Protein AF-A0A358B1N2-F1 (afdb_monomer)

Sequence (108 aa):
RDPIARNGDALGGTMFAVARFEADFPIGLPEEYGINGGIFADFGSVWKLDWPAGYDPVDDDFHLRSSIGISLFWDTPIGPLRFNFAKALAKEDYDREQVFDLTVSTTF

Nearest PDB structures (foldseek):
  7tt1-assembly1_A  TM=8.211E-01  e=6.406E-05  Escherichia coli
  7tt3-assembly1_A  TM=8.213E-01  e=7.136E-05  Escherichia coli
  7ye6-assembly1_A  TM=8.179E-01  e=1.224E-04  Escherichia coli K-12
  7tsz-assembly1_A  TM=8.267E-01  e=2.900E-04  Escherichia coli
  4c4v-assembly1_A  TM=8.323E-01  e=4.008E-04  Escherichia coli

Radius of gyration: 18.27 Å; Cα contacts (8 Å, |Δi|>4): 212; chains: 1; bounding box: 46×26×46 Å

Secondary structure (DSSP, 8-state):
--SSSTT------SEEEEEEEEEEEE-SS-GGG-EEEEEEEEEEEEE--SS--TTS----S---EEEEEEEEEEEETTEEEEEEEEEEEE--TT-----EEEEE----

Structure (mmCIF, N/CA/C/O backbone):
data_AF-A0A358B1N2-F1
#
_entry.id   AF-A0A358B1N2-F1
#
loop_
_atom_site.group_PDB
_atom_site.id
_atom_site.type_symbol
_atom_site.label_atom_id
_atom_site.label_alt_id
_atom_site.label_comp_id
_atom_site.label_asym_id
_atom_site.label_entity_id
_atom_site.label_seq_id
_atom_site.pdbx_PDB_ins_code
_atom_site.Cartn_x
_atom_site.Cartn_y
_atom_site.Cartn_z
_atom_site.occupancy
_atom_site.B_iso_or_equiv
_atom_site.auth_seq_id
_atom_site.auth_comp_id
_atom_site.auth_asym_id
_atom_site.auth_atom_id
_atom_site.pdbx_PDB_model_num
ATOM 1 N N . ARG A 1 1 ? 13.907 -3.874 -16.011 1.00 62.16 1 ARG A N 1
ATOM 2 C CA . ARG A 1 1 ? 14.279 -5.251 -15.544 1.00 62.16 1 ARG A CA 1
ATOM 3 C C . ARG A 1 1 ? 15.190 -5.907 -16.586 1.00 62.16 1 ARG A C 1
ATOM 5 O O . ARG A 1 1 ? 15.158 -5.442 -17.714 1.00 62.16 1 ARG A O 1
ATOM 12 N N . ASP A 1 2 ? 15.969 -6.946 -16.245 1.00 52.34 2 ASP A N 1
ATOM 13 C CA . ASP A 1 2 ? 16.686 -7.778 -17.240 1.00 52.34 2 ASP A CA 1
ATOM 14 C C . ASP A 1 2 ? 15.713 -8.827 -17.830 1.00 52.34 2 ASP A C 1
ATOM 16 O O . ASP A 1 2 ? 15.239 -9.687 -17.077 1.00 52.34 2 ASP A O 1
ATOM 20 N N . PRO A 1 3 ? 15.365 -8.758 -19.129 1.00 50.56 3 PRO A N 1
ATOM 21 C CA . PRO A 1 3 ? 14.389 -9.651 -19.751 1.00 50.56 3 PRO A CA 1
ATOM 22 C C . PRO A 1 3 ? 14.938 -11.043 -20.127 1.00 50.56 3 PRO A C 1
ATOM 24 O O . PRO A 1 3 ? 14.156 -11.891 -20.554 1.00 50.56 3 PRO A O 1
ATOM 27 N N . ILE A 1 4 ? 16.245 -11.306 -19.980 1.00 51.50 4 ILE A N 1
ATOM 28 C CA . ILE A 1 4 ? 16.902 -12.546 -20.446 1.00 51.50 4 ILE A CA 1
ATOM 29 C C . ILE A 1 4 ? 17.468 -13.384 -19.284 1.00 51.50 4 ILE A C 1
ATOM 31 O O . ILE A 1 4 ? 17.654 -14.599 -19.415 1.00 51.50 4 ILE A O 1
ATOM 35 N N . ALA A 1 5 ? 17.685 -12.787 -18.108 1.00 50.62 5 ALA A N 1
ATOM 36 C CA . ALA A 1 5 ? 18.014 -13.536 -16.898 1.00 50.62 5 ALA A CA 1
ATOM 37 C C . ALA A 1 5 ? 16.880 -14.509 -16.512 1.00 50.62 5 ALA A C 1
ATOM 39 O O . ALA A 1 5 ? 15.729 -14.106 -16.342 1.00 50.62 5 ALA A O 1
ATOM 40 N N . ARG A 1 6 ? 17.212 -15.789 -16.258 1.00 50.12 6 ARG A N 1
ATOM 41 C CA . ARG A 1 6 ? 16.258 -16.842 -15.816 1.00 50.12 6 ARG A CA 1
ATOM 42 C C . ARG A 1 6 ? 15.419 -16.466 -14.583 1.00 50.12 6 ARG A C 1
ATOM 44 O O . ARG A 1 6 ? 14.415 -17.127 -14.332 1.00 50.12 6 ARG A O 1
ATOM 51 N N . ASN A 1 7 ? 15.822 -15.444 -13.828 1.00 54.69 7 ASN A N 1
ATOM 52 C CA . ASN A 1 7 ? 15.128 -14.996 -12.625 1.00 54.69 7 ASN A CA 1
ATOM 53 C C . ASN A 1 7 ? 14.166 -13.816 -12.843 1.00 54.69 7 ASN A C 1
ATOM 55 O O . ASN A 1 7 ? 13.312 -13.591 -11.984 1.00 54.69 7 ASN A O 1
ATOM 59 N N . GLY A 1 8 ? 14.269 -13.079 -13.961 1.00 56.16 8 GLY A N 1
ATOM 60 C CA . GLY A 1 8 ? 13.465 -11.876 -14.203 1.00 56.16 8 GLY A CA 1
ATOM 61 C C . GLY A 1 8 ? 13.505 -10.906 -13.021 1.00 56.16 8 GLY A C 1
ATOM 62 O O . GLY A 1 8 ? 12.464 -10.406 -12.614 1.00 56.16 8 GLY A O 1
ATOM 63 N N . ASP A 1 9 ? 14.668 -10.715 -12.395 1.00 63.53 9 ASP A N 1
ATOM 64 C CA . ASP A 1 9 ? 14.782 -9.983 -11.134 1.00 63.53 9 ASP A CA 1
ATOM 65 C C . ASP A 1 9 ? 14.640 -8.467 -11.332 1.00 63.53 9 ASP A C 1
ATOM 67 O O . ASP A 1 9 ? 15.024 -7.894 -12.355 1.00 63.53 9 ASP A O 1
ATOM 71 N N . ALA A 1 10 ? 14.051 -7.794 -10.337 1.00 64.88 10 ALA A N 1
ATOM 72 C CA . ALA A 1 10 ? 13.969 -6.337 -10.312 1.00 64.88 10 ALA A CA 1
ATOM 73 C C . ALA A 1 10 ? 15.367 -5.746 -10.102 1.00 64.88 10 ALA A C 1
ATOM 75 O O . ALA A 1 10 ? 15.955 -5.932 -9.044 1.00 64.88 10 ALA A O 1
ATOM 76 N N . LEU A 1 11 ? 15.873 -5.014 -11.099 1.00 71.31 11 LEU A N 1
ATOM 77 C CA . LEU A 1 11 ? 17.151 -4.296 -11.001 1.00 71.31 11 LEU A CA 1
ATOM 78 C C . LEU A 1 11 ? 17.023 -2.958 -10.249 1.00 71.31 11 LEU A C 1
ATOM 80 O O . LEU A 1 11 ? 18.027 -2.324 -9.943 1.00 71.31 11 LEU A O 1
ATOM 84 N N . GLY A 1 12 ? 15.790 -2.542 -9.939 1.00 72.56 12 GLY A N 1
ATOM 85 C CA . GLY A 1 12 ? 15.493 -1.261 -9.304 1.00 72.56 12 GLY A CA 1
ATOM 86 C C . GLY A 1 12 ? 15.587 -0.089 -10.280 1.00 72.56 12 GLY A C 1
ATOM 87 O O . GLY A 1 12 ? 15.417 -0.259 -11.484 1.00 72.56 12 GLY A O 1
ATOM 88 N N . GLY A 1 13 ? 15.825 1.097 -9.731 1.00 81.94 13 GLY A N 1
ATOM 89 C CA . GLY A 1 13 ? 16.044 2.339 -10.461 1.00 81.94 13 GLY A CA 1
ATOM 90 C C . GLY A 1 13 ? 16.580 3.406 -9.514 1.00 81.94 13 GLY A C 1
ATOM 91 O O . GLY A 1 13 ? 16.442 3.289 -8.294 1.00 81.94 13 GLY A O 1
ATOM 92 N N . THR A 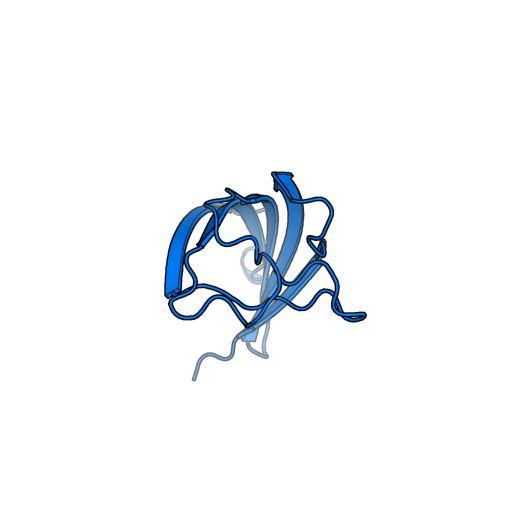1 14 ? 17.236 4.423 -10.062 1.00 87.00 14 THR A N 1
ATOM 93 C CA . THR A 1 14 ? 17.821 5.525 -9.284 1.00 87.00 14 THR A CA 1
ATOM 94 C C . THR A 1 14 ? 16.834 6.667 -9.070 1.00 87.00 14 THR A C 1
ATOM 96 O O . THR A 1 14 ? 17.061 7.530 -8.222 1.00 87.00 14 THR A O 1
ATOM 99 N N . MET A 1 15 ? 15.709 6.653 -9.789 1.00 89.81 15 MET A N 1
ATOM 100 C CA . MET A 1 15 ? 14.609 7.593 -9.624 1.00 89.81 15 MET A CA 1
ATOM 101 C C . MET A 1 15 ? 13.316 6.860 -9.274 1.00 89.81 15 MET A C 1
ATOM 103 O O . MET A 1 15 ? 13.031 5.781 -9.791 1.00 89.81 15 MET A O 1
ATOM 107 N N . PHE A 1 16 ? 12.517 7.467 -8.398 1.00 93.31 16 PHE A N 1
ATOM 108 C CA . PHE A 1 16 ? 11.201 6.957 -8.037 1.00 93.31 16 PHE A CA 1
ATOM 109 C C . PHE A 1 16 ? 10.226 8.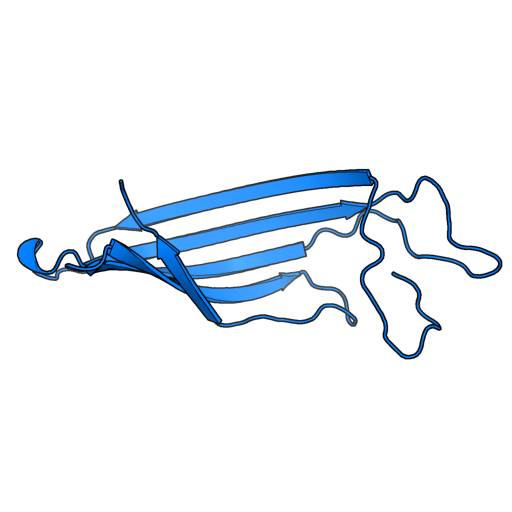099 -7.752 1.00 93.31 16 PHE A C 1
ATOM 111 O O . PHE A 1 16 ? 10.618 9.191 -7.336 1.00 93.31 16 PHE A O 1
ATOM 118 N N . ALA A 1 17 ? 8.943 7.827 -7.957 1.00 96.00 17 ALA A N 1
ATOM 119 C CA . ALA A 1 17 ? 7.841 8.693 -7.568 1.00 96.00 17 ALA A CA 1
ATOM 120 C C . ALA A 1 17 ? 6.686 7.820 -7.086 1.00 96.00 17 ALA A C 1
ATOM 122 O O . ALA A 1 17 ? 6.355 6.824 -7.730 1.00 96.00 17 ALA A O 1
ATOM 123 N N . VAL A 1 18 ? 6.086 8.194 -5.956 1.00 97.19 18 VAL A N 1
ATOM 124 C CA . VAL A 1 18 ? 4.951 7.486 -5.356 1.00 97.19 18 VAL A CA 1
ATOM 125 C C . VAL A 1 18 ? 3.934 8.509 -4.867 1.00 97.19 18 VAL A C 1
ATOM 127 O O . VAL A 1 18 ? 4.298 9.506 -4.245 1.00 97.19 18 VAL A O 1
ATOM 130 N N . ALA A 1 19 ? 2.662 8.246 -5.136 1.00 97.81 19 ALA A N 1
ATOM 131 C CA . ALA A 1 19 ? 1.525 8.959 -4.585 1.00 97.81 19 ALA A CA 1
ATOM 132 C C . ALA A 1 19 ? 0.541 7.942 -4.001 1.00 97.81 19 ALA A C 1
ATOM 134 O O . ALA A 1 19 ? 0.206 6.952 -4.650 1.00 97.81 19 ALA A O 1
ATOM 135 N N . ARG A 1 20 ? 0.075 8.202 -2.780 1.00 97.31 20 ARG A N 1
ATOM 136 C CA . ARG A 1 20 ? -0.902 7.375 -2.071 1.00 97.31 20 ARG A CA 1
ATOM 137 C C . ARG A 1 20 ? -2.027 8.250 -1.558 1.00 97.31 20 ARG A C 1
ATOM 139 O O . ARG A 1 20 ? -1.775 9.251 -0.888 1.00 97.31 20 ARG A O 1
ATOM 146 N N . PHE A 1 21 ? -3.250 7.841 -1.851 1.00 98.19 21 PHE A N 1
ATOM 147 C CA . PHE A 1 21 ? -4.465 8.428 -1.306 1.00 98.19 21 PHE A CA 1
ATOM 148 C C . PHE A 1 21 ? -5.137 7.379 -0.433 1.00 98.19 21 PHE A C 1
ATOM 150 O O . PHE A 1 21 ? -5.386 6.268 -0.890 1.00 98.19 21 PHE A O 1
ATOM 157 N N . GLU A 1 22 ? -5.420 7.720 0.818 1.00 97.12 22 GLU A N 1
ATOM 158 C CA . GLU A 1 22 ? -6.022 6.812 1.789 1.00 97.12 22 GLU A CA 1
ATOM 159 C C . GLU A 1 22 ? -7.109 7.547 2.566 1.00 97.12 22 GLU A C 1
ATOM 161 O O . GLU A 1 22 ? -6.967 8.733 2.869 1.00 97.12 22 GLU A O 1
ATOM 166 N N . ALA A 1 23 ? -8.198 6.842 2.849 1.00 97.69 23 ALA A N 1
ATOM 167 C CA . ALA A 1 23 ? -9.268 7.312 3.710 1.00 97.69 23 ALA A CA 1
ATOM 168 C C . ALA A 1 23 ? -9.651 6.194 4.677 1.00 97.69 23 ALA A C 1
ATOM 170 O O . ALA A 1 23 ? -9.963 5.082 4.243 1.00 97.69 23 ALA A O 1
ATOM 171 N N . ASP A 1 24 ? -9.637 6.500 5.967 1.00 96.19 24 ASP A N 1
ATOM 172 C CA . ASP A 1 24 ? -10.114 5.639 7.041 1.00 96.19 24 ASP A CA 1
ATOM 173 C C . ASP A 1 24 ? -11.520 6.053 7.497 1.00 96.19 24 ASP A C 1
ATOM 175 O O . ASP A 1 24 ? -11.939 7.205 7.359 1.00 96.19 24 ASP A O 1
ATOM 179 N N . PHE A 1 25 ? -12.294 5.081 7.975 1.00 96.06 25 PHE A N 1
ATOM 180 C CA . PHE A 1 25 ? -13.646 5.307 8.471 1.00 96.06 25 PHE A CA 1
ATOM 181 C C . PHE A 1 25 ? -14.081 4.217 9.462 1.00 96.06 25 PHE A C 1
ATOM 183 O O . PHE A 1 25 ? -13.668 3.056 9.350 1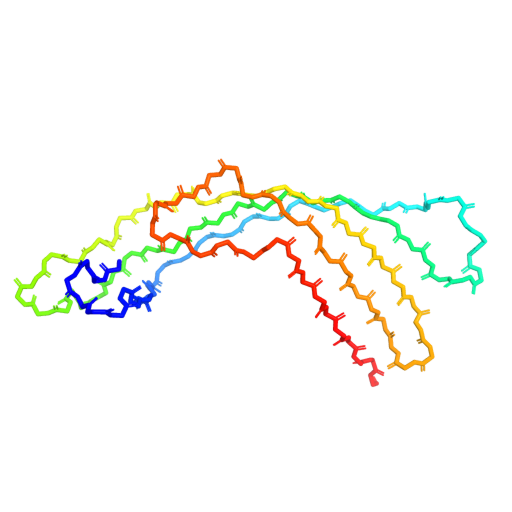.00 96.06 25 PHE A O 1
ATOM 190 N N . PRO A 1 26 ? -14.972 4.549 10.414 1.00 95.00 26 PRO A N 1
ATOM 191 C CA . PRO A 1 26 ? -15.570 3.555 11.292 1.00 95.00 26 PRO A CA 1
ATOM 192 C C . PRO A 1 26 ? -16.488 2.625 10.490 1.00 95.00 26 PRO A C 1
ATOM 194 O O . PRO A 1 26 ? -17.255 3.067 9.634 1.00 95.00 26 PRO A O 1
ATOM 197 N N . ILE A 1 27 ? -16.457 1.329 10.800 1.00 95.12 27 ILE A N 1
ATOM 198 C CA . ILE A 1 27 ? -17.267 0.308 10.105 1.00 95.12 27 ILE A CA 1
ATOM 199 C C . ILE A 1 27 ? -18.537 -0.091 10.873 1.00 95.12 27 ILE A C 1
ATOM 201 O O . ILE A 1 27 ? -19.160 -1.105 10.569 1.00 95.12 27 ILE A O 1
ATOM 205 N N . GLY A 1 28 ? -18.928 0.703 11.876 1.00 91.88 28 GLY A N 1
ATOM 206 C CA . GLY A 1 28 ? -20.133 0.480 12.685 1.00 91.88 28 GLY A CA 1
ATOM 207 C C . GLY A 1 28 ? -19.967 -0.526 13.827 1.00 91.88 28 GLY A C 1
ATOM 208 O O . GLY A 1 28 ? -20.952 -0.883 14.471 1.00 91.88 28 GLY A O 1
ATOM 209 N N . LEU A 1 29 ? -18.738 -0.974 14.093 1.00 93.88 29 LEU A N 1
ATOM 210 C CA . LEU A 1 29 ? -18.417 -1.735 15.295 1.00 93.88 29 LEU A CA 1
ATOM 211 C C . LEU A 1 29 ? -18.239 -0.792 16.496 1.00 93.88 29 LEU A C 1
ATOM 213 O O . LEU A 1 29 ? -17.819 0.352 16.308 1.00 93.88 29 LEU A O 1
ATOM 217 N N . PRO A 1 30 ? -18.545 -1.253 17.723 1.00 93.75 30 PRO A N 1
ATOM 218 C CA . PRO A 1 30 ? -18.175 -0.545 18.941 1.00 93.75 30 PRO A CA 1
ATOM 219 C C . PRO A 1 30 ? -16.691 -0.161 18.948 1.00 93.75 30 PRO A C 1
ATOM 221 O O . PRO A 1 30 ? -15.829 -0.990 18.657 1.00 93.75 30 PRO A O 1
ATOM 224 N N . GLU A 1 31 ? -16.402 1.089 19.314 1.00 87.88 31 GLU A N 1
ATOM 225 C CA . GLU A 1 31 ? -15.041 1.648 19.333 1.00 87.88 31 GLU A CA 1
ATOM 226 C C . GLU A 1 31 ? -14.100 0.865 20.264 1.00 87.88 31 GLU A C 1
ATOM 228 O O . GLU A 1 31 ? -12.906 0.764 20.003 1.00 87.88 31 GLU A O 1
ATOM 233 N N . GLU A 1 32 ? -14.650 0.210 21.292 1.00 90.75 32 GLU A N 1
ATOM 234 C CA . GLU A 1 32 ? -13.924 -0.680 22.209 1.00 90.75 32 GLU A CA 1
ATOM 235 C C . GLU A 1 32 ? -13.224 -1.866 21.526 1.00 90.75 32 GLU A C 1
ATOM 237 O O . GLU A 1 32 ? -12.284 -2.420 22.092 1.00 90.75 32 GLU A O 1
ATOM 242 N N . TYR A 1 33 ? -13.641 -2.256 20.316 1.00 92.31 33 TYR A N 1
ATOM 243 C CA . TYR A 1 33 ? -12.948 -3.292 19.550 1.00 92.31 33 TYR A CA 1
ATOM 244 C C . TYR A 1 33 ? -11.713 -2.773 18.809 1.00 92.31 33 TYR A C 1
ATOM 246 O O . TYR A 1 33 ? -10.910 -3.590 18.357 1.00 92.31 33 TYR A O 1
ATOM 254 N N . GLY A 1 34 ? -11.558 -1.451 18.669 1.00 93.38 34 GLY A N 1
ATOM 255 C CA . GLY A 1 34 ? -10.428 -0.843 17.968 1.00 93.38 34 GLY A CA 1
ATOM 256 C C . GLY A 1 34 ? -10.358 -1.226 16.489 1.00 93.38 34 GLY A C 1
ATOM 257 O O . GLY A 1 34 ? -9.266 -1.359 15.944 1.00 93.38 34 GLY A O 1
ATOM 258 N N . ILE A 1 35 ? -11.506 -1.492 15.850 1.00 96.06 35 ILE A N 1
ATOM 259 C CA . ILE A 1 35 ? -11.568 -1.933 14.451 1.00 96.06 35 ILE A CA 1
ATOM 260 C C . ILE A 1 35 ? -12.095 -0.808 13.564 1.00 96.06 35 ILE A C 1
ATOM 262 O O . ILE A 1 35 ? -13.254 -0.407 13.681 1.00 96.06 35 ILE A O 1
ATOM 266 N N . ASN A 1 36 ? -11.270 -0.389 12.607 1.00 96.44 36 ASN A N 1
ATOM 267 C CA . ASN A 1 36 ? -11.617 0.598 11.590 1.00 96.44 36 ASN A CA 1
ATOM 268 C C . ASN A 1 36 ? -11.427 0.029 10.183 1.00 96.44 36 ASN A C 1
ATOM 270 O O . ASN A 1 36 ? -10.634 -0.883 9.952 1.00 96.44 36 ASN A O 1
ATOM 274 N N . GLY A 1 37 ? -12.168 0.577 9.228 1.00 97.31 37 GLY A N 1
ATOM 275 C CA . GLY A 1 37 ? -12.013 0.274 7.813 1.00 97.31 37 GLY A CA 1
ATOM 276 C C . GLY A 1 37 ? -11.238 1.376 7.108 1.00 97.31 37 GLY A C 1
ATOM 277 O O . GLY A 1 37 ? -11.103 2.488 7.612 1.00 97.31 37 GLY A O 1
ATOM 278 N N . GLY A 1 38 ? -10.757 1.077 5.912 1.00 97.81 38 GLY A N 1
ATOM 279 C CA . GLY A 1 38 ? -10.215 2.086 5.023 1.00 97.81 38 GLY A CA 1
ATOM 280 C C . GLY A 1 38 ? -10.274 1.673 3.567 1.00 97.81 38 GLY A C 1
ATOM 281 O O . GLY A 1 38 ? -10.482 0.507 3.229 1.00 97.81 38 GLY A O 1
ATOM 282 N N . ILE A 1 39 ? -10.069 2.653 2.703 1.00 98.12 39 ILE A N 1
ATOM 283 C CA . ILE A 1 39 ? -9.842 2.479 1.272 1.00 98.12 39 ILE A CA 1
ATOM 284 C C . ILE A 1 39 ? -8.570 3.214 0.885 1.00 98.12 39 ILE A C 1
ATOM 286 O O . ILE A 1 39 ? -8.235 4.241 1.477 1.00 98.12 39 ILE A O 1
ATOM 290 N N . PHE A 1 40 ? -7.875 2.711 -0.126 1.00 98.19 40 PHE A N 1
ATOM 291 C CA . PHE A 1 40 ? -6.693 3.375 -0.651 1.00 98.19 40 PHE A CA 1
ATOM 292 C C . PHE A 1 40 ? -6.572 3.239 -2.166 1.00 98.19 40 PHE A C 1
ATOM 294 O O . PHE A 1 40 ? -7.120 2.321 -2.781 1.00 98.19 40 PHE A O 1
ATOM 301 N N . ALA A 1 41 ? -5.835 4.175 -2.752 1.00 98.12 41 ALA A N 1
ATOM 302 C CA . ALA A 1 41 ? -5.385 4.158 -4.130 1.00 98.12 41 ALA A CA 1
ATOM 303 C C . ALA A 1 41 ? -3.906 4.554 -4.173 1.00 98.12 41 ALA A C 1
ATOM 305 O O . ALA A 1 41 ? -3.535 5.624 -3.680 1.00 98.12 41 ALA A O 1
ATOM 306 N N . ASP A 1 42 ? -3.084 3.705 -4.782 1.00 97.50 42 ASP A N 1
ATOM 307 C CA . ASP A 1 42 ? -1.644 3.906 -4.906 1.00 97.50 42 ASP A CA 1
ATOM 308 C C . ASP A 1 42 ? -1.253 4.086 -6.372 1.00 97.50 42 ASP A C 1
ATOM 310 O O . ASP A 1 42 ? -1.782 3.428 -7.270 1.00 97.50 42 ASP A O 1
ATOM 314 N N . PHE A 1 43 ? -0.282 4.962 -6.604 1.00 97.56 43 PHE A N 1
ATOM 315 C CA . PHE A 1 43 ? 0.344 5.216 -7.894 1.00 97.56 43 PHE A CA 1
ATOM 316 C C . PHE A 1 43 ? 1.850 5.294 -7.681 1.00 97.56 43 PHE A C 1
ATOM 318 O O . PHE A 1 43 ? 2.314 6.009 -6.794 1.00 97.56 43 PHE A O 1
ATOM 325 N N . GLY A 1 44 ? 2.634 4.584 -8.483 1.00 95.94 44 GLY A N 1
ATOM 326 C CA . GLY A 1 44 ? 4.076 4.546 -8.297 1.00 95.94 44 GLY A CA 1
ATOM 327 C C . GLY A 1 44 ? 4.842 4.168 -9.550 1.00 95.94 44 GLY A C 1
ATOM 328 O O . GLY A 1 44 ? 4.348 3.446 -10.409 1.00 95.94 44 GLY A O 1
ATOM 329 N N . SER A 1 45 ? 6.069 4.656 -9.653 1.00 93.69 45 SER A N 1
ATOM 330 C CA . SER A 1 45 ? 7.013 4.272 -10.697 1.00 93.69 45 SER A CA 1
ATOM 331 C C . SER A 1 45 ? 8.433 4.326 -10.151 1.00 93.69 45 SER A C 1
ATOM 333 O O . SER A 1 45 ? 8.756 5.166 -9.307 1.00 93.69 45 SER A O 1
ATOM 335 N N . VAL A 1 46 ? 9.272 3.424 -10.649 1.00 91.62 46 VAL A N 1
ATOM 336 C CA . VAL A 1 46 ? 10.717 3.381 -10.422 1.00 91.62 46 VAL A CA 1
ATOM 337 C C . VAL A 1 46 ? 11.357 3.243 -11.796 1.00 91.62 46 VAL A C 1
ATOM 339 O O . VAL A 1 46 ? 10.953 2.369 -12.561 1.00 91.62 46 VAL A O 1
ATOM 342 N N . TRP A 1 47 ? 12.309 4.115 -12.117 1.00 88.75 47 TRP A N 1
ATOM 343 C CA . TRP A 1 47 ? 12.921 4.198 -13.444 1.00 88.75 47 TRP A CA 1
ATOM 344 C C . TRP A 1 47 ? 14.376 4.667 -13.358 1.00 88.75 47 TRP A C 1
ATOM 346 O O . TRP A 1 47 ? 14.852 5.031 -12.275 1.00 88.75 47 TRP A O 1
ATOM 356 N N . LYS A 1 48 ? 15.045 4.695 -14.519 1.00 81.56 48 LYS A N 1
ATOM 357 C CA . LYS A 1 48 ? 16.445 5.085 -14.730 1.00 81.56 48 LYS A CA 1
ATOM 358 C C . LYS A 1 48 ? 17.456 4.151 -14.059 1.00 81.56 48 LYS A C 1
ATOM 360 O O . LYS A 1 48 ? 17.468 3.995 -12.839 1.00 81.56 48 LYS A O 1
ATOM 365 N N . LEU A 1 49 ? 18.377 3.598 -14.847 1.00 75.94 49 LEU A N 1
ATOM 366 C CA . LEU A 1 49 ? 19.563 2.904 -14.339 1.00 75.94 49 LEU A CA 1
ATOM 367 C C . LEU A 1 49 ? 20.828 3.687 -14.711 1.00 75.94 49 LEU A C 1
ATOM 369 O O . LEU A 1 49 ? 21.086 3.942 -15.881 1.00 75.94 49 LEU A O 1
ATOM 373 N N . ASP A 1 50 ? 21.662 4.024 -13.724 1.00 68.38 50 ASP A N 1
ATOM 374 C CA . ASP A 1 50 ? 22.934 4.725 -13.981 1.00 68.38 50 ASP A CA 1
ATOM 375 C C . ASP A 1 50 ? 23.998 3.807 -14.624 1.00 68.38 50 ASP A C 1
ATOM 377 O O . ASP A 1 50 ? 25.000 4.284 -15.158 1.00 68.38 50 ASP A O 1
ATOM 381 N N . TRP A 1 51 ? 23.777 2.488 -14.601 1.00 65.56 51 TRP A N 1
ATOM 382 C CA . TRP A 1 51 ? 24.604 1.490 -15.275 1.00 65.56 51 TRP A CA 1
ATOM 383 C C . TRP A 1 51 ? 23.703 0.452 -15.957 1.00 65.56 51 TRP A C 1
ATOM 385 O O . TRP A 1 51 ? 23.333 -0.528 -15.304 1.00 65.56 51 TRP A O 1
ATOM 395 N N . PRO A 1 52 ? 23.312 0.629 -17.234 1.00 60.28 52 PRO A N 1
ATOM 396 C CA . PRO A 1 52 ? 22.636 -0.437 -17.966 1.00 60.28 52 PRO A CA 1
ATOM 397 C C . PRO A 1 52 ? 23.561 -1.659 -17.941 1.00 60.28 52 PRO A C 1
ATOM 399 O O . PRO A 1 52 ? 24.724 -1.595 -18.345 1.00 60.28 52 PRO A O 1
ATOM 402 N N . ALA A 1 53 ? 23.097 -2.733 -17.310 1.00 56.72 53 ALA A N 1
ATOM 403 C CA . ALA A 1 53 ? 23.913 -3.890 -16.993 1.00 56.72 53 ALA A CA 1
ATOM 404 C C . ALA A 1 53 ? 24.369 -4.607 -18.276 1.00 56.72 53 ALA A C 1
ATOM 406 O O . ALA A 1 53 ? 23.676 -5.467 -18.797 1.00 56.72 53 ALA A O 1
ATOM 407 N N . GLY A 1 54 ? 25.572 -4.290 -18.761 1.00 59.44 54 GLY A N 1
ATOM 408 C CA . GLY A 1 54 ? 26.242 -5.080 -19.795 1.00 59.44 54 GLY A CA 1
ATOM 409 C C . GLY A 1 54 ? 25.581 -5.041 -21.180 1.00 59.44 54 GLY A C 1
ATOM 410 O O . GLY A 1 54 ? 24.943 -4.065 -21.553 1.00 59.44 54 GLY A O 1
ATOM 411 N N . TYR A 1 55 ? 25.837 -6.090 -21.968 1.00 53.94 55 TYR A N 1
ATOM 412 C CA . TYR A 1 55 ? 25.565 -6.182 -23.411 1.00 53.94 55 TYR A CA 1
ATOM 413 C C . TYR A 1 55 ? 24.074 -6.227 -23.800 1.00 53.94 55 TYR A C 1
ATOM 415 O O . TYR A 1 55 ? 23.780 -6.174 -24.995 1.00 53.94 55 TYR A O 1
ATOM 423 N N . ASP A 1 56 ? 23.153 -6.296 -22.835 1.00 60.69 56 ASP A N 1
ATOM 424 C CA . ASP A 1 56 ? 21.730 -6.526 -23.083 1.00 60.69 56 ASP A CA 1
ATOM 425 C C . ASP A 1 56 ? 20.871 -5.288 -22.768 1.00 60.69 56 ASP A C 1
ATOM 427 O O . ASP A 1 56 ? 21.135 -4.569 -21.799 1.00 60.69 56 ASP A O 1
ATOM 431 N N . PRO A 1 57 ? 19.826 -5.013 -23.573 1.00 63.91 57 PRO A N 1
ATOM 432 C CA . PRO A 1 57 ? 18.927 -3.896 -23.326 1.00 63.91 57 PRO A CA 1
ATOM 433 C C . PRO A 1 57 ? 18.119 -4.139 -22.045 1.00 63.91 57 PRO A C 1
ATOM 435 O O . PRO A 1 57 ? 17.311 -5.065 -21.956 1.00 63.91 57 PRO A O 1
ATOM 438 N N . VAL A 1 58 ? 18.338 -3.281 -21.051 1.00 69.19 58 VAL A N 1
ATOM 439 C CA . VAL A 1 58 ? 17.550 -3.217 -19.820 1.00 69.19 58 VAL A CA 1
ATOM 440 C C . VAL A 1 58 ? 16.445 -2.183 -20.010 1.00 69.19 58 VAL A C 1
ATOM 442 O O . VAL A 1 58 ? 16.733 -1.054 -20.385 1.00 69.19 58 VAL A O 1
ATOM 445 N N . ASP A 1 59 ? 15.200 -2.557 -19.712 1.00 71.81 59 ASP A N 1
ATOM 446 C CA . ASP A 1 59 ? 14.083 -1.607 -19.630 1.00 71.81 59 ASP A CA 1
ATOM 447 C C . ASP A 1 59 ? 14.232 -0.752 -18.359 1.00 71.81 59 ASP A C 1
ATOM 449 O O . ASP A 1 59 ? 14.117 -1.280 -17.238 1.00 71.81 59 ASP A O 1
ATOM 453 N N . ASP A 1 60 ? 14.554 0.529 -18.554 1.00 74.69 60 ASP A N 1
ATOM 454 C CA . ASP A 1 60 ? 14.717 1.566 -17.533 1.00 74.69 60 ASP A CA 1
ATOM 455 C C . ASP A 1 60 ? 13.780 2.774 -17.736 1.00 74.69 60 ASP A C 1
ATOM 457 O O . ASP A 1 60 ? 13.947 3.809 -17.075 1.00 74.69 60 ASP A O 1
ATOM 461 N N . ASP A 1 61 ? 12.767 2.613 -18.592 1.00 83.00 61 ASP A N 1
ATOM 462 C CA . ASP A 1 61 ? 11.762 3.626 -18.890 1.00 83.00 61 ASP A CA 1
ATOM 463 C C . ASP A 1 61 ? 10.779 3.839 -17.725 1.00 83.00 61 ASP A C 1
ATOM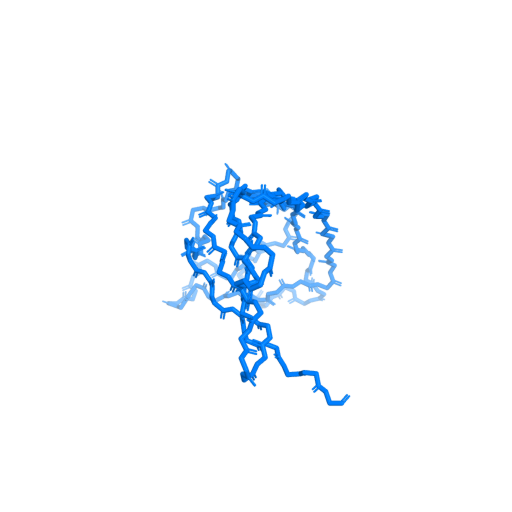 465 O O . ASP A 1 61 ? 10.648 3.049 -16.782 1.00 83.00 61 ASP A O 1
ATOM 469 N N . PHE A 1 62 ? 10.064 4.963 -17.780 1.00 87.12 62 PHE A N 1
ATOM 470 C CA . PHE A 1 62 ? 9.030 5.285 -16.805 1.00 87.12 62 PHE A CA 1
ATOM 471 C C . PHE A 1 62 ? 7.759 4.466 -17.062 1.00 87.12 62 PHE A C 1
ATOM 473 O O . PHE A 1 62 ? 7.018 4.744 -18.004 1.00 87.12 62 PHE A O 1
ATOM 480 N N . HIS A 1 63 ? 7.450 3.542 -16.148 1.00 90.75 63 HIS A N 1
ATOM 481 C CA . HIS A 1 63 ? 6.215 2.746 -16.172 1.00 90.75 63 HIS A CA 1
ATOM 482 C C . HIS A 1 63 ? 5.382 2.983 -14.913 1.00 90.75 63 HIS A C 1
ATOM 484 O O . HIS A 1 63 ? 5.765 2.580 -13.807 1.00 90.75 63 HIS A O 1
ATOM 490 N N . LEU A 1 64 ? 4.234 3.650 -15.077 1.00 93.69 64 LEU A N 1
ATOM 491 C CA . LEU A 1 64 ? 3.324 3.956 -13.975 1.00 93.69 64 LEU A CA 1
ATOM 492 C C . LEU A 1 64 ? 2.523 2.716 -13.571 1.00 93.69 64 LEU A C 1
ATOM 494 O O . LEU A 1 64 ? 1.655 2.248 -14.303 1.00 93.69 64 LEU A O 1
ATOM 498 N N . ARG A 1 65 ? 2.756 2.250 -12.348 1.00 95.44 65 ARG A N 1
ATOM 499 C CA . ARG A 1 65 ? 1.978 1.202 -11.689 1.00 95.44 65 ARG A CA 1
ATOM 500 C C . ARG A 1 65 ? 0.916 1.840 -10.812 1.0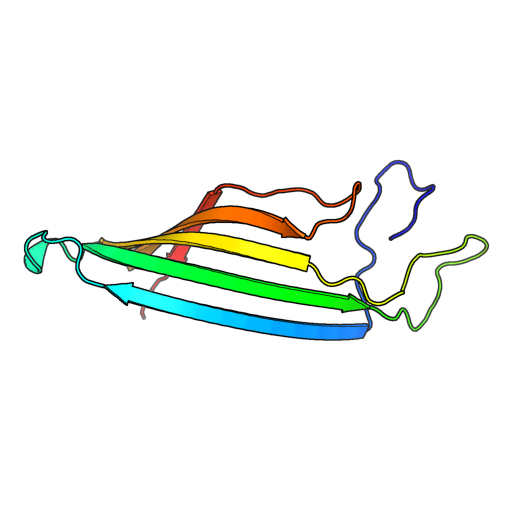0 95.44 65 ARG A C 1
ATOM 502 O O . ARG A 1 65 ? 1.156 2.875 -10.192 1.00 95.44 65 ARG A O 1
ATOM 509 N N . SER A 1 66 ? -0.262 1.232 -10.753 1.00 97.19 66 SER A N 1
ATOM 510 C CA . SER A 1 66 ? -1.331 1.709 -9.873 1.00 97.19 66 SER A CA 1
ATOM 511 C C . SER A 1 66 ? -2.162 0.575 -9.302 1.00 97.19 66 SER A C 1
ATOM 513 O O . SER A 1 66 ? -2.311 -0.479 -9.924 1.00 97.19 66 SER A O 1
ATOM 515 N N . SER A 1 67 ? -2.716 0.797 -8.117 1.00 97.44 67 SER A N 1
ATOM 516 C CA . SER A 1 67 ? -3.584 -0.150 -7.427 1.00 97.44 67 SER A CA 1
ATOM 517 C C . SER A 1 67 ? -4.679 0.575 -6.654 1.00 97.44 67 SER A C 1
ATOM 519 O O . SER A 1 67 ? -4.578 1.760 -6.336 1.00 97.44 67 SER A O 1
ATOM 521 N N . ILE A 1 68 ? -5.749 -0.155 -6.360 1.00 98.00 68 ILE A N 1
ATOM 522 C CA . ILE A 1 68 ? -6.787 0.260 -5.416 1.00 98.00 68 ILE A CA 1
ATOM 523 C C . ILE A 1 68 ? -7.013 -0.860 -4.415 1.00 98.00 68 ILE A C 1
ATOM 525 O O . ILE A 1 68 ? -6.840 -2.036 -4.749 1.00 98.00 68 ILE A O 1
ATOM 529 N N . GLY A 1 69 ? -7.430 -0.521 -3.204 1.00 97.50 69 GLY A N 1
ATOM 530 C CA . GLY A 1 69 ? -7.651 -1.528 -2.185 1.00 97.50 69 GLY A CA 1
ATOM 531 C C . GLY A 1 69 ? -8.496 -1.074 -1.013 1.00 97.50 69 GLY A C 1
ATOM 532 O O . GLY A 1 69 ? -8.881 0.089 -0.891 1.00 97.50 69 GLY A O 1
ATOM 533 N N . ILE A 1 70 ? -8.785 -2.050 -0.161 1.00 97.88 70 ILE A N 1
ATOM 534 C CA . ILE A 1 70 ? -9.436 -1.867 1.131 1.00 97.88 70 ILE A CA 1
ATOM 535 C C . ILE A 1 70 ? -8.454 -2.227 2.245 1.00 97.88 70 ILE A C 1
ATOM 537 O O . ILE A 1 70 ? -7.606 -3.108 2.080 1.00 97.88 70 ILE A O 1
ATOM 541 N N . SER A 1 71 ? -8.610 -1.568 3.383 1.00 97.62 71 SER A N 1
ATOM 542 C CA . SER A 1 71 ? -7.828 -1.791 4.592 1.00 97.62 71 SER A CA 1
ATOM 543 C C . SER A 1 71 ? -8.754 -2.160 5.747 1.00 97.62 71 SER A C 1
ATOM 545 O O . SER A 1 71 ? -9.840 -1.596 5.884 1.00 97.62 71 SER A O 1
ATOM 547 N N . LEU A 1 72 ? -8.310 -3.076 6.599 1.00 96.62 72 LEU A N 1
ATOM 548 C CA . LEU A 1 72 ? -8.858 -3.287 7.934 1.00 96.62 72 LEU A CA 1
ATOM 549 C C . LEU A 1 72 ? -7.761 -2.954 8.941 1.00 96.62 72 LEU A C 1
ATOM 551 O O . LEU A 1 72 ? -6.669 -3.524 8.886 1.00 96.62 72 LEU A O 1
ATOM 555 N N . PHE A 1 73 ? -8.059 -2.040 9.849 1.00 96.12 73 PHE A N 1
ATOM 556 C CA . PHE A 1 73 ? -7.193 -1.654 10.952 1.00 96.12 73 PHE A CA 1
ATOM 557 C C . PHE A 1 73 ? -7.746 -2.268 12.227 1.00 96.12 73 PHE A C 1
ATOM 559 O O . PHE A 1 73 ? -8.949 -2.183 12.469 1.00 96.12 73 PHE A O 1
ATOM 566 N N . TRP A 1 74 ? -6.886 -2.900 13.016 1.00 95.38 74 TRP A N 1
ATOM 567 C CA . TRP A 1 74 ? -7.278 -3.519 14.271 1.00 95.38 74 TRP A CA 1
ATOM 568 C C . TRP A 1 74 ? -6.241 -3.243 15.353 1.00 95.38 74 TRP A C 1
ATOM 570 O O . TRP A 1 74 ? -5.130 -3.773 15.318 1.00 95.38 74 TRP A O 1
ATOM 580 N N . ASP A 1 75 ? -6.626 -2.438 16.333 1.00 94.31 75 ASP A N 1
ATOM 581 C CA . ASP A 1 75 ? -5.823 -2.193 17.520 1.00 94.31 75 ASP A CA 1
ATOM 582 C C . ASP A 1 75 ? -5.931 -3.390 18.467 1.00 94.31 75 ASP A C 1
ATOM 584 O O . ASP A 1 75 ? -6.980 -3.671 19.049 1.00 94.31 75 ASP A O 1
ATOM 588 N N . THR A 1 76 ? -4.831 -4.132 18.604 1.00 92.44 76 THR A N 1
ATOM 589 C CA . THR A 1 76 ? -4.769 -5.325 19.457 1.00 92.44 76 THR A CA 1
ATOM 590 C C . THR A 1 76 ? -3.866 -5.104 20.669 1.00 92.44 76 THR A C 1
ATOM 592 O O . THR A 1 76 ? -3.009 -4.219 20.644 1.00 92.44 76 THR A O 1
ATOM 595 N N . PRO A 1 77 ? -3.962 -5.948 21.718 1.00 89.12 77 PRO A N 1
ATOM 596 C CA . PRO A 1 77 ? -3.084 -5.849 22.887 1.00 89.12 77 PRO A CA 1
ATOM 597 C C . PRO A 1 77 ? -1.584 -5.980 22.580 1.00 89.12 77 PRO A C 1
ATOM 599 O O . PRO A 1 77 ? -0.763 -5.575 23.397 1.00 89.12 77 PRO A O 1
ATOM 602 N N . ILE A 1 78 ? -1.223 -6.570 21.434 1.00 89.75 78 ILE A N 1
ATOM 603 C CA . ILE A 1 78 ? 0.169 -6.757 20.998 1.00 89.75 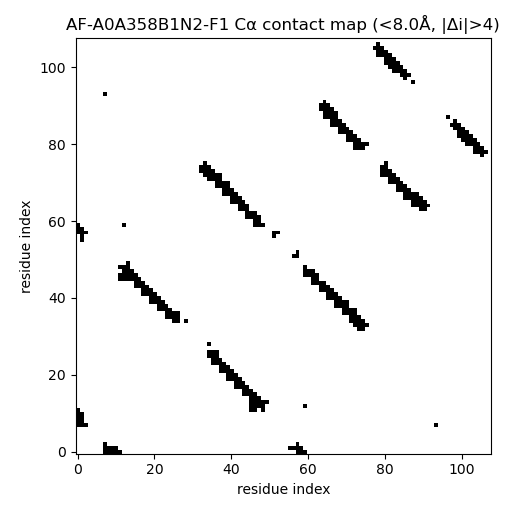78 ILE A CA 1
ATOM 604 C C . ILE A 1 78 ? 0.648 -5.669 20.020 1.00 8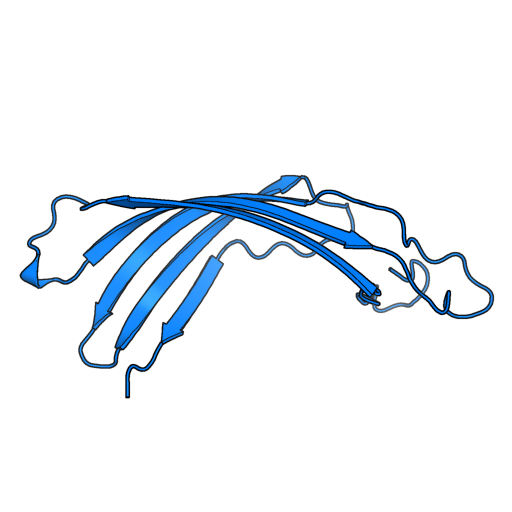9.75 78 ILE A C 1
ATOM 606 O O . ILE A 1 78 ? 1.817 -5.677 19.643 1.00 89.75 78 ILE A O 1
ATOM 610 N N . GLY A 1 79 ? -0.235 -4.748 19.621 1.00 91.69 79 GLY A N 1
ATOM 611 C CA . GLY A 1 79 ? 0.047 -3.650 18.696 1.00 91.69 79 GLY A CA 1
ATOM 612 C C . GLY A 1 79 ? -1.013 -3.491 17.595 1.00 91.69 79 GLY A C 1
ATOM 613 O O . GLY A 1 79 ? -1.865 -4.370 17.416 1.00 91.69 79 GLY A O 1
ATOM 614 N N . PRO A 1 80 ? -0.980 -2.381 16.839 1.00 94.88 80 PRO A N 1
ATOM 615 C CA . PRO A 1 80 ? -1.857 -2.187 15.691 1.00 94.88 80 PRO A CA 1
ATOM 616 C C . PRO A 1 80 ? -1.560 -3.190 14.570 1.00 94.88 80 PRO A C 1
ATOM 618 O O . PRO A 1 80 ? -0.416 -3.343 14.125 1.00 94.88 80 PRO A O 1
ATOM 621 N N . LEU A 1 81 ? -2.611 -3.851 14.092 1.00 95.44 81 LEU A N 1
ATOM 622 C CA . LEU A 1 81 ? -2.600 -4.722 12.924 1.00 95.44 81 LEU A CA 1
ATOM 623 C C . LEU A 1 81 ? -3.255 -4.008 11.746 1.00 95.44 81 LEU A C 1
ATOM 625 O O . LEU A 1 81 ? -4.308 -3.384 11.883 1.00 95.44 81 LEU A O 1
ATOM 629 N N . ARG A 1 82 ? -2.659 -4.150 10.564 1.00 95.94 82 ARG A N 1
ATOM 630 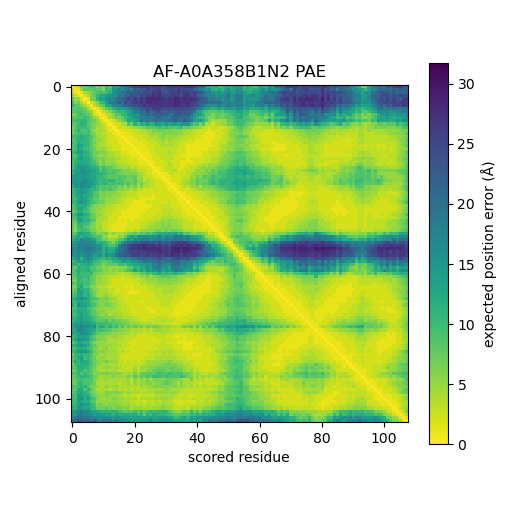C CA . ARG A 1 82 ? -3.209 -3.628 9.315 1.00 95.94 82 ARG A CA 1
ATOM 631 C C . ARG A 1 82 ? -3.278 -4.738 8.278 1.00 95.94 82 ARG A C 1
ATOM 633 O O . ARG A 1 82 ? -2.251 -5.295 7.899 1.00 95.94 82 ARG A O 1
ATOM 640 N N . PHE A 1 83 ? -4.483 -5.009 7.798 1.00 97.25 83 PHE A N 1
ATOM 641 C CA . PHE A 1 83 ? -4.755 -5.955 6.723 1.00 97.25 83 PHE A CA 1
ATOM 642 C C . PHE A 1 83 ? -5.105 -5.166 5.467 1.00 97.25 83 PHE A C 1
ATOM 644 O O . PHE A 1 83 ? -6.086 -4.428 5.469 1.00 97.25 83 PHE A O 1
ATOM 651 N N . ASN A 1 84 ? -4.333 -5.321 4.397 1.00 97.50 84 ASN A N 1
ATOM 652 C CA . ASN A 1 84 ? -4.606 -4.672 3.119 1.00 97.50 84 ASN A CA 1
ATOM 653 C C . ASN A 1 84 ? -5.012 -5.715 2.084 1.00 97.50 84 ASN A C 1
ATOM 655 O O . ASN A 1 84 ? -4.347 -6.741 1.940 1.00 97.50 84 ASN A O 1
ATOM 659 N N . PHE A 1 85 ? -6.060 -5.418 1.323 1.00 97.44 85 PHE A N 1
ATOM 660 C CA . PHE A 1 85 ? -6.442 -6.175 0.138 1.00 97.44 85 PHE A CA 1
ATOM 661 C C . PHE A 1 85 ? -6.402 -5.245 -1.064 1.00 97.44 85 PHE A C 1
ATOM 663 O O . PHE A 1 85 ? -7.161 -4.277 -1.119 1.00 97.44 85 PHE A O 1
ATOM 670 N N . ALA A 1 86 ? -5.519 -5.530 -2.015 1.00 97.00 86 ALA A N 1
ATOM 671 C CA . ALA A 1 86 ? -5.253 -4.671 -3.159 1.00 97.00 86 ALA A CA 1
ATOM 672 C C . ALA A 1 86 ? -5.540 -5.387 -4.477 1.00 97.00 86 ALA A C 1
ATOM 674 O O . ALA A 1 86 ? -5.320 -6.588 -4.627 1.00 97.00 86 ALA A O 1
ATOM 675 N N . LYS A 1 87 ? -5.971 -4.612 -5.468 1.00 96.25 87 LYS A N 1
ATOM 676 C CA . LYS A 1 87 ? -6.049 -5.021 -6.864 1.00 96.25 87 LYS A CA 1
ATOM 677 C C . LYS A 1 87 ? -5.192 -4.085 -7.705 1.00 96.25 87 LYS A C 1
ATOM 679 O O . LYS A 1 87 ? -5.380 -2.868 -7.659 1.00 96.25 87 LYS A O 1
ATOM 684 N N . ALA A 1 88 ? -4.284 -4.652 -8.495 1.00 95.56 88 ALA A N 1
ATOM 685 C CA . ALA A 1 88 ? -3.521 -3.893 -9.477 1.00 95.56 88 ALA A CA 1
ATOM 686 C C . ALA A 1 88 ? -4.449 -3.395 -10.602 1.00 95.56 88 ALA A C 1
ATOM 688 O O . ALA A 1 88 ? -5.245 -4.163 -11.149 1.00 95.56 88 ALA A O 1
ATOM 689 N N . LEU A 1 89 ? -4.361 -2.103 -10.923 1.00 93.88 89 LEU A N 1
ATOM 690 C CA . LEU A 1 89 ? -5.070 -1.462 -12.034 1.00 93.88 89 LEU A CA 1
ATOM 691 C C . LEU A 1 89 ? -4.159 -1.280 -13.248 1.00 93.88 89 LEU A C 1
ATOM 693 O O . LEU A 1 89 ? -4.570 -1.580 -14.364 1.00 93.88 89 LEU A O 1
ATOM 697 N N . ALA A 1 90 ? -2.928 -0.823 -13.019 1.00 93.69 90 ALA A N 1
ATOM 698 C CA . ALA A 1 90 ? -1.878 -0.753 -14.028 1.00 93.69 90 ALA A CA 1
ATOM 699 C C . ALA A 1 90 ? -0.664 -1.535 -13.526 1.00 93.69 90 ALA A C 1
ATOM 701 O O . ALA A 1 90 ? -0.162 -1.264 -12.431 1.00 93.69 90 ALA A O 1
ATOM 702 N N . LYS A 1 91 ? -0.238 -2.513 -14.321 1.00 91.50 91 LYS A N 1
ATOM 703 C CA . LYS A 1 91 ? 0.896 -3.395 -14.058 1.00 91.50 91 LYS A CA 1
ATOM 704 C C . LYS A 1 91 ? 1.547 -3.782 -15.377 1.00 91.50 91 LYS A C 1
ATOM 706 O O . LYS A 1 91 ? 0.868 -3.816 -16.403 1.00 91.50 91 LYS A O 1
ATOM 711 N N . GLU A 1 92 ? 2.805 -4.169 -15.304 1.00 88.00 92 GLU A N 1
ATOM 712 C CA . GLU A 1 92 ? 3.504 -4.793 -16.419 1.00 88.00 92 GLU A CA 1
ATOM 713 C C . GLU A 1 92 ? 3.318 -6.316 -16.400 1.00 88.00 92 GLU A C 1
ATOM 715 O O . GLU A 1 92 ? 3.081 -6.919 -15.349 1.00 88.00 92 GLU A O 1
ATOM 720 N N . ASP A 1 93 ? 3.460 -6.968 -17.557 1.00 83.38 93 ASP A N 1
ATOM 721 C CA . ASP A 1 93 ? 3.293 -8.427 -17.695 1.00 83.38 93 ASP A CA 1
ATOM 722 C C . ASP A 1 93 ? 4.261 -9.228 -16.809 1.00 83.38 93 ASP A C 1
ATOM 724 O O . ASP A 1 93 ? 4.000 -10.373 -16.434 1.00 83.38 93 ASP A O 1
ATOM 728 N N . TYR A 1 94 ? 5.384 -8.608 -16.456 1.00 78.31 94 TYR A N 1
ATOM 729 C CA . TYR A 1 94 ? 6.426 -9.167 -15.606 1.00 78.31 94 TYR A CA 1
ATOM 730 C C . TYR A 1 94 ? 6.299 -8.780 -14.120 1.00 78.31 94 TYR A C 1
ATOM 732 O O . TYR A 1 94 ? 7.124 -9.214 -13.301 1.00 78.31 94 TYR A O 1
ATOM 740 N N . ASP A 1 95 ? 5.309 -7.965 -13.745 1.00 84.88 95 ASP A N 1
ATOM 741 C CA . ASP A 1 95 ? 5.084 -7.572 -12.355 1.00 84.88 95 ASP A CA 1
ATOM 742 C C . ASP A 1 95 ? 4.463 -8.729 -11.550 1.00 84.88 95 ASP A C 1
ATOM 744 O O . ASP A 1 95 ? 3.570 -9.448 -12.006 1.00 84.88 95 ASP A O 1
ATOM 748 N N . ARG A 1 96 ? 4.940 -8.917 -10.313 1.00 86.81 96 ARG A N 1
ATOM 749 C 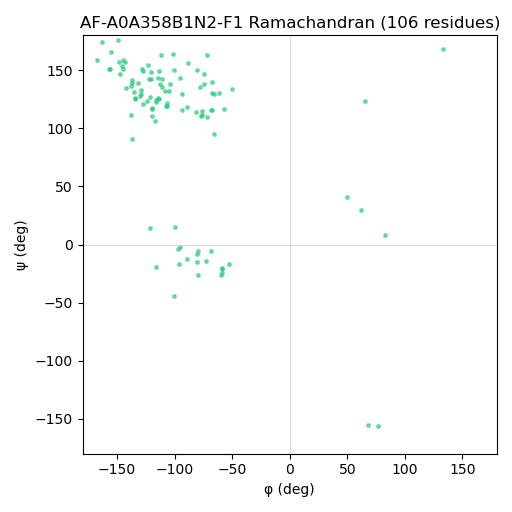CA . ARG A 1 96 ? 4.391 -9.912 -9.379 1.00 86.81 96 ARG A CA 1
ATOM 750 C C . ARG A 1 96 ? 3.339 -9.244 -8.503 1.00 86.81 96 ARG A C 1
ATOM 752 O O . ARG A 1 96 ? 3.667 -8.358 -7.721 1.00 86.81 96 ARG A O 1
ATOM 759 N N . GLU A 1 97 ? 2.092 -9.681 -8.625 1.00 89.88 97 GLU A N 1
ATOM 760 C CA . GLU A 1 97 ? 0.994 -9.151 -7.818 1.00 89.88 97 GLU A CA 1
ATOM 761 C C . GLU A 1 97 ? 0.991 -9.733 -6.402 1.00 89.88 97 GLU A C 1
ATOM 763 O O . GLU A 1 97 ? 1.089 -10.947 -6.212 1.00 89.88 97 GLU A O 1
ATOM 768 N N . GLN A 1 98 ? 0.796 -8.862 -5.412 1.00 90.94 98 GLN A N 1
ATOM 769 C CA . GLN A 1 98 ? 0.496 -9.238 -4.036 1.00 90.94 98 GLN A CA 1
ATOM 770 C C . GLN A 1 98 ? -0.892 -8.702 -3.675 1.00 90.94 98 GLN A C 1
ATOM 772 O O . GLN A 1 98 ? -1.086 -7.503 -3.497 1.00 90.94 98 GLN A O 1
ATOM 777 N N . VAL A 1 99 ? -1.866 -9.608 -3.592 1.00 94.44 99 VAL A N 1
ATOM 778 C CA . VAL A 1 99 ? -3.280 -9.257 -3.360 1.00 94.44 99 VAL A CA 1
ATOM 779 C C . VAL A 1 99 ? -3.563 -8.965 -1.885 1.00 94.44 99 VAL A C 1
ATOM 781 O O . VAL A 1 99 ? -4.488 -8.219 -1.578 1.00 94.44 99 VAL A O 1
ATOM 784 N N . PHE A 1 100 ? -2.775 -9.541 -0.974 1.00 96.50 100 PHE A N 1
ATOM 785 C CA . PHE A 1 100 ? -2.953 -9.415 0.469 1.00 96.50 100 PHE A CA 1
ATOM 786 C C . PHE A 1 100 ? -1.641 -9.065 1.170 1.00 96.50 100 PHE A C 1
ATOM 788 O O . PHE A 1 100 ? -0.591 -9.630 0.859 1.00 96.50 100 PHE A O 1
ATOM 795 N N . ASP A 1 101 ? -1.722 -8.165 2.144 1.00 95.50 101 ASP A N 1
ATOM 796 C CA . ASP A 1 101 ? -0.616 -7.783 3.015 1.00 95.50 101 ASP A CA 1
ATOM 797 C C . ASP A 1 101 ? -1.080 -7.677 4.474 1.00 95.50 101 ASP A C 1
ATOM 799 O O . ASP A 1 101 ? -2.164 -7.159 4.754 1.00 95.50 101 ASP A O 1
ATOM 803 N N . LEU A 1 102 ? -0.240 -8.165 5.391 1.00 95.56 102 LEU A N 1
ATOM 804 C CA . LEU A 1 102 ? -0.406 -8.008 6.833 1.00 95.56 102 LEU A CA 1
ATOM 805 C C . LEU A 1 102 ? 0.807 -7.268 7.388 1.00 95.56 102 LEU A C 1
ATOM 807 O O . LEU A 1 102 ? 1.918 -7.796 7.388 1.00 95.56 102 LEU A O 1
ATOM 811 N N . THR A 1 103 ? 0.558 -6.089 7.943 1.00 94.38 103 THR A N 1
ATOM 812 C CA . THR A 1 103 ? 1.562 -5.305 8.657 1.00 94.38 103 THR A CA 1
ATOM 813 C C . THR A 1 103 ? 1.267 -5.325 10.155 1.00 94.38 103 THR A C 1
ATOM 815 O O . THR A 1 103 ? 0.134 -5.089 10.580 1.00 94.38 103 THR A O 1
ATOM 818 N N . VAL A 1 104 ? 2.305 -5.591 10.951 1.00 92.88 104 VAL A N 1
ATOM 819 C CA . VAL A 1 104 ? 2.271 -5.540 12.417 1.00 92.88 104 VAL A CA 1
ATOM 820 C C . VAL A 1 104 ? 3.217 -4.438 12.873 1.00 92.88 104 VAL A C 1
ATOM 822 O O . VAL A 1 104 ? 4.406 -4.487 12.559 1.00 92.88 104 VAL A O 1
ATOM 825 N N . SER A 1 105 ? 2.697 -3.464 13.617 1.00 86.00 105 SER A N 1
ATOM 826 C CA . SER A 1 105 ? 3.487 -2.356 14.159 1.00 86.00 105 SER A CA 1
ATOM 827 C C . SER A 1 105 ? 3.560 -2.443 15.680 1.00 86.00 105 SER A C 1
ATOM 829 O O . SER A 1 105 ? 2.563 -2.708 16.344 1.00 86.00 105 SER A O 1
ATOM 831 N N . THR A 1 106 ? 4.737 -2.180 16.244 1.00 81.25 106 THR A N 1
ATOM 832 C CA . THR A 1 106 ? 4.937 -2.042 17.693 1.00 81.25 106 THR A CA 1
ATOM 833 C C . THR A 1 106 ? 5.159 -0.572 18.033 1.00 81.25 106 THR A C 1
ATOM 835 O O . THR A 1 106 ? 6.100 0.038 17.522 1.00 81.25 106 THR A O 1
ATOM 838 N N . THR A 1 107 ? 4.328 0.000 18.896 1.00 67.19 107 THR A N 1
ATOM 839 C CA . THR A 1 107 ? 4.560 1.314 19.514 1.00 67.19 107 THR A CA 1
ATOM 840 C C . THR A 1 107 ? 5.358 1.109 20.805 1.00 67.19 107 THR A C 1
ATOM 842 O O . THR A 1 107 ? 4.891 0.405 21.698 1.00 67.19 107 THR A O 1
ATOM 845 N N . PHE A 1 108 ? 6.569 1.670 20.884 1.00 64.94 108 PHE A N 1
ATOM 846 C CA . PHE A 1 108 ? 7.415 1.675 22.089 1.00 64.94 108 PHE A CA 1
ATOM 847 C C . PHE A 1 108 ? 7.365 3.033 22.786 1.00 64.94 108 PHE A C 1
ATOM 849 O O . PHE A 1 108 ? 7.263 4.051 22.061 1.00 64.94 108 PHE A O 1
#

Mean predicted aligned error: 7.52 Å

Solvent-accessible surface area (backbone atoms only — not comparable to full-atom values): 6398 Å² total; per-residue (Å²): 61,46,86,78,54,96,75,58,51,82,77,74,44,81,43,73,52,76,50,75,48,74,50,76,44,81,71,82,60,67,73,90,62,38,50,34,33,31,40,37,39,42,38,35,33,56,19,41,59,100,65,67,71,70,100,53,84,52,61,40,62,88,55,74,31,27,33,40,34,41,35,43,38,36,53,46,100,85,30,46,34,38,40,38,42,44,45,79,75,35,76,58,97,85,59,84,87,70,49,69,48,80,49,81,46,79,86,130

pLDDT: mean 85.81, std 14.52, range [50.12, 98.19]

Foldseek 3Di:
DFPPPPVLDDPFAPDKDKDKDKDKDAPPDPCVFVKIKMKMKMKMWTFHDPDQDPDGDDHRDTFIWMKIWMWIWTQDPQAIKIKIAIDTPGDDPSDDDDRIDIDGDDDD